Protein AF-A0A8T6M1Y2-F1 (afdb_monomer_lite)

Foldseek 3Di:
DDWAEEEAEAAQDEQQRVCCLVVVQVVCVVVVHNYAREHHYHHDPNNVVVCVVVVPDHDYADPVNVVRTPYYDYPPDPDCPRPDD

Structure (mmCIF, N/CA/C/O backbone):
data_AF-A0A8T6M1Y2-F1
#
_entry.id   AF-A0A8T6M1Y2-F1
#
loop_
_atom_site.group_PDB
_atom_site.id
_atom_site.type_symbol
_atom_site.label_atom_id
_atom_site.label_alt_id
_atom_site.label_comp_id
_atom_site.label_asym_id
_atom_site.label_entity_id
_atom_site.label_seq_id
_atom_site.pdbx_PDB_ins_code
_atom_site.Cartn_x
_atom_site.Cartn_y
_atom_site.Cartn_z
_atom_site.occupancy
_atom_site.B_iso_or_equiv
_atom_site.auth_seq_id
_atom_site.auth_comp_id
_atom_site.auth_asym_id
_atom_site.auth_atom_id
_atom_site.pdbx_PDB_model_num
ATOM 1 N N . MET A 1 1 ? -16.358 -6.065 8.037 1.00 61.25 1 MET A N 1
ATOM 2 C CA . MET A 1 1 ? -14.909 -6.311 7.994 1.00 61.25 1 MET A CA 1
ATOM 3 C C . MET A 1 1 ? -14.495 -6.715 9.396 1.00 61.25 1 MET A C 1
ATOM 5 O O . MET A 1 1 ? -14.788 -5.972 10.331 1.00 61.25 1 MET A O 1
ATOM 9 N N . LYS A 1 2 ? -13.989 -7.933 9.574 1.00 70.44 2 LYS A N 1
ATOM 10 C CA . LYS A 1 2 ? -13.549 -8.460 10.875 1.00 70.44 2 LYS A CA 1
ATOM 11 C C . LYS A 1 2 ? -12.211 -9.148 10.641 1.00 70.44 2 LYS A C 1
ATOM 13 O O . LYS A 1 2 ? -12.190 -10.175 9.982 1.00 70.44 2 LYS A O 1
ATOM 18 N N . GLY A 1 3 ? -11.144 -8.597 11.207 1.00 87.19 3 GLY A N 1
ATOM 19 C CA . GLY A 1 3 ? -9.784 -9.080 10.980 1.00 87.19 3 GLY A CA 1
ATOM 20 C C . GLY A 1 3 ? -8.868 -7.965 10.493 1.00 87.19 3 GLY A C 1
ATOM 21 O O . GLY A 1 3 ? -9.310 -6.828 10.306 1.00 87.19 3 GLY A O 1
ATOM 22 N N . LYS A 1 4 ? -7.592 -8.294 10.319 1.00 94.38 4 LYS A N 1
ATOM 23 C CA . LYS A 1 4 ? -6.561 -7.366 9.864 1.00 94.38 4 LYS A CA 1
ATOM 24 C C . LYS A 1 4 ? -6.642 -7.223 8.347 1.00 94.38 4 LYS A C 1
ATOM 26 O O . LYS A 1 4 ? -6.576 -8.218 7.626 1.00 94.38 4 LYS A O 1
ATOM 31 N N . ILE A 1 5 ? -6.755 -5.994 7.856 1.00 95.31 5 ILE A N 1
ATOM 32 C CA . ILE A 1 5 ? -7.036 -5.704 6.444 1.00 95.31 5 ILE A CA 1
ATOM 33 C C . ILE A 1 5 ? -5.823 -5.068 5.782 1.00 95.31 5 ILE A C 1
ATOM 35 O O . ILE A 1 5 ? -5.243 -4.124 6.320 1.00 95.31 5 ILE A O 1
ATOM 39 N N . LEU A 1 6 ? -5.467 -5.541 4.593 1.00 94.44 6 LEU A N 1
ATOM 40 C CA . LEU A 1 6 ? -4.467 -4.897 3.750 1.00 94.44 6 LEU A CA 1
ATOM 41 C C . LEU A 1 6 ? -5.152 -4.012 2.707 1.00 94.44 6 LEU A C 1
ATOM 43 O O . LEU A 1 6 ? -5.930 -4.498 1.889 1.00 94.44 6 LEU A O 1
ATOM 47 N N . VAL A 1 7 ? -4.826 -2.723 2.693 1.00 95.25 7 VAL A N 1
ATOM 48 C CA . VAL A 1 7 ? -5.213 -1.804 1.615 1.00 95.25 7 VAL A CA 1
ATOM 49 C C . VAL A 1 7 ? -4.054 -1.722 0.631 1.00 95.25 7 VAL A C 1
ATOM 51 O O . VAL A 1 7 ? -2.954 -1.307 0.998 1.00 95.25 7 VAL A O 1
ATOM 54 N N . THR A 1 8 ? -4.272 -2.144 -0.611 1.00 94.25 8 THR A N 1
ATOM 55 C CA . THR A 1 8 ? -3.220 -2.229 -1.631 1.00 94.25 8 THR A CA 1
ATOM 56 C C . THR A 1 8 ? -3.760 -1.941 -3.036 1.00 94.25 8 THR A C 1
ATOM 58 O O . THR A 1 8 ? -4.952 -1.717 -3.225 1.00 94.25 8 THR A O 1
ATOM 61 N N . ALA A 1 9 ? -2.875 -1.923 -4.027 1.00 94.00 9 ALA A N 1
ATOM 62 C CA . ALA A 1 9 ? -3.188 -1.750 -5.443 1.00 94.00 9 ALA A CA 1
ATOM 63 C C . ALA A 1 9 ? -2.296 -2.681 -6.278 1.00 94.00 9 ALA A C 1
ATOM 65 O O . ALA A 1 9 ? -1.500 -3.446 -5.727 1.00 94.00 9 ALA A O 1
ATOM 66 N N . GLN A 1 10 ? -2.394 -2.622 -7.608 1.00 91.56 10 GLN A N 1
ATOM 67 C CA . GLN A 1 10 ? -1.483 -3.394 -8.459 1.00 91.56 10 GLN A CA 1
ATOM 68 C C . GLN A 1 10 ? -0.012 -2.992 -8.229 1.00 91.56 10 GLN A C 1
ATOM 70 O O . GLN A 1 10 ? 0.263 -1.837 -7.877 1.00 91.56 10 GLN A O 1
ATOM 75 N N . PRO A 1 11 ? 0.944 -3.918 -8.453 1.00 91.69 11 PRO A N 1
ATOM 76 C CA . PRO A 1 11 ? 2.358 -3.654 -8.228 1.00 91.69 11 PRO A CA 1
ATOM 77 C C . PRO A 1 11 ? 2.895 -2.466 -9.019 1.00 91.69 11 PRO A C 1
ATOM 79 O O . PRO A 1 11 ? 2.438 -2.173 -10.123 1.00 91.69 11 PRO A O 1
ATOM 82 N N . ASN A 1 12 ? 3.961 -1.881 -8.482 1.00 92.50 12 ASN A N 1
ATOM 83 C CA . ASN A 1 12 ? 4.651 -0.718 -9.032 1.00 92.50 12 ASN A CA 1
ATOM 84 C C . ASN A 1 12 ? 3.708 0.490 -9.192 1.00 92.50 12 ASN A C 1
ATOM 86 O O . ASN A 1 12 ? 3.364 0.868 -10.311 1.00 92.50 12 ASN A O 1
ATOM 90 N N . PRO A 1 13 ? 3.216 1.049 -8.073 1.00 94.56 13 PRO A N 1
ATOM 91 C CA . PRO A 1 13 ? 2.169 2.056 -8.120 1.00 94.56 13 PRO A CA 1
ATOM 92 C C . PRO A 1 13 ? 2.674 3.427 -8.592 1.00 94.56 13 PRO A C 1
ATOM 94 O O . PRO A 1 13 ? 3.793 3.847 -8.273 1.00 94.56 13 PRO A O 1
ATOM 97 N N . ASP A 1 14 ? 1.794 4.124 -9.308 1.00 96.69 14 ASP A N 1
ATOM 98 C CA . ASP A 1 14 ? 1.864 5.554 -9.610 1.00 96.69 14 ASP A CA 1
ATOM 99 C C . ASP A 1 14 ? 1.379 6.404 -8.420 1.00 96.69 14 ASP A C 1
ATOM 101 O O . ASP A 1 14 ? 1.162 5.893 -7.314 1.00 96.69 14 ASP A O 1
ATOM 105 N N . ILE A 1 15 ? 1.261 7.721 -8.614 1.00 96.50 15 ILE A N 1
ATOM 106 C CA . ILE A 1 15 ? 0.836 8.622 -7.536 1.00 96.50 15 ILE A CA 1
ATOM 107 C C . ILE A 1 15 ? -0.585 8.344 -7.042 1.00 96.50 15 ILE A C 1
ATOM 109 O O . ILE A 1 15 ? -0.805 8.420 -5.833 1.00 96.50 15 ILE A O 1
ATOM 113 N N . ASP A 1 16 ? -1.523 7.998 -7.927 1.00 96.75 16 ASP A N 1
ATOM 114 C CA . ASP A 1 16 ? -2.923 7.810 -7.537 1.00 96.75 16 ASP A CA 1
ATOM 115 C C . ASP A 1 16 ? -3.067 6.572 -6.652 1.00 96.75 16 ASP A C 1
ATOM 117 O O . ASP A 1 16 ? -3.574 6.643 -5.531 1.00 96.75 16 ASP A O 1
ATOM 121 N N . ARG A 1 17 ? -2.451 5.457 -7.057 1.00 95.94 17 ARG A N 1
ATOM 122 C CA . ARG A 1 17 ? -2.399 4.240 -6.238 1.00 95.94 17 ARG A CA 1
ATOM 123 C C . ARG A 1 17 ? -1.776 4.479 -4.874 1.00 95.94 17 ARG A C 1
ATOM 125 O O . ARG A 1 17 ? -2.332 4.042 -3.869 1.00 95.94 17 ARG A O 1
ATOM 132 N N . VAL A 1 18 ? -0.630 5.160 -4.809 1.00 96.56 18 VAL A N 1
ATOM 133 C CA . VAL A 1 18 ? 0.026 5.463 -3.525 1.00 96.56 18 VAL A CA 1
ATOM 134 C C . VAL A 1 18 ? -0.875 6.329 -2.645 1.00 96.56 18 VAL A C 1
ATOM 136 O O . VAL A 1 18 ? -1.050 6.019 -1.463 1.00 96.56 18 VAL A O 1
ATOM 139 N N . ALA A 1 19 ? -1.470 7.381 -3.208 1.00 96.38 19 ALA A N 1
ATOM 140 C CA . ALA A 1 19 ? -2.352 8.284 -2.481 1.00 96.38 19 ALA A CA 1
ATOM 141 C C . ALA A 1 19 ? -3.603 7.561 -1.965 1.00 96.38 19 ALA A C 1
ATOM 143 O O . ALA A 1 19 ? -3.947 7.705 -0.791 1.00 96.38 19 ALA A O 1
ATOM 144 N N . CYS A 1 20 ? -4.245 6.732 -2.792 1.00 97.44 20 CYS A N 1
ATOM 145 C CA . CYS A 1 20 ? -5.399 5.937 -2.391 1.00 97.44 20 CYS A CA 1
ATOM 146 C C . CYS A 1 20 ? -5.054 4.901 -1.317 1.00 97.44 20 CYS A C 1
ATOM 148 O O . CYS A 1 20 ? -5.817 4.758 -0.362 1.00 97.44 20 CYS A O 1
ATOM 150 N N . ILE A 1 21 ? -3.916 4.203 -1.428 1.00 96.56 21 ILE A N 1
ATOM 151 C CA . ILE A 1 21 ? -3.473 3.222 -0.422 1.00 96.56 21 ILE A CA 1
ATOM 152 C C . ILE A 1 21 ? -3.352 3.900 0.945 1.00 96.56 21 ILE A C 1
ATOM 154 O O . ILE A 1 21 ? -3.926 3.430 1.929 1.00 96.56 21 ILE A O 1
ATOM 158 N N . ILE A 1 22 ? -2.634 5.024 1.002 1.00 96.06 22 ILE A N 1
ATOM 159 C CA . ILE A 1 22 ? -2.386 5.751 2.250 1.00 96.06 22 ILE A CA 1
ATOM 160 C C . ILE A 1 22 ? -3.689 6.365 2.7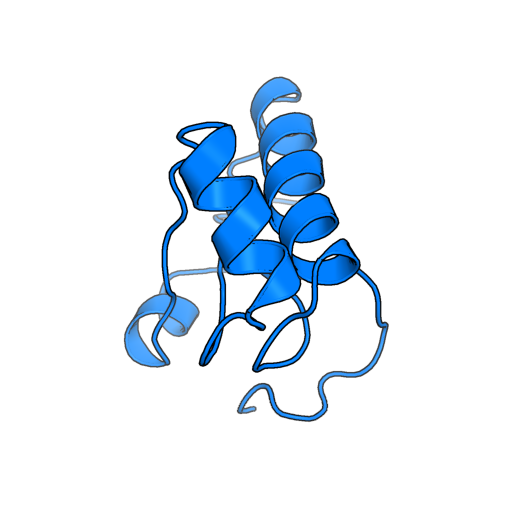66 1.00 96.06 22 ILE A C 1
ATOM 162 O O . ILE A 1 22 ? -4.117 6.046 3.874 1.00 96.06 22 ILE A O 1
ATOM 166 N N . GLY A 1 23 ? -4.364 7.174 1.949 1.00 96.25 23 GLY A N 1
ATOM 167 C CA . GLY A 1 23 ? -5.549 7.921 2.361 1.00 96.25 23 GLY A CA 1
ATOM 168 C C . GLY A 1 23 ? -6.718 7.028 2.771 1.00 96.25 23 GLY A C 1
ATOM 169 O O . GLY A 1 23 ? -7.385 7.309 3.768 1.00 96.25 23 GLY A O 1
ATOM 170 N N . TYR A 1 24 ? -6.957 5.924 2.056 1.00 97.56 24 TYR A N 1
ATOM 171 C CA . TYR A 1 24 ? -8.054 5.024 2.403 1.00 97.56 24 TYR A CA 1
ATOM 172 C C . TYR A 1 24 ? -7.740 4.189 3.647 1.00 97.56 24 TYR A C 1
ATOM 174 O O . TYR A 1 24 ? -8.611 4.027 4.500 1.00 97.56 24 TYR A O 1
ATOM 182 N N . SER A 1 25 ? -6.492 3.732 3.813 1.00 96.50 25 SER A N 1
ATOM 183 C CA . SER A 1 25 ? -6.085 3.060 5.053 1.00 96.50 25 SER A CA 1
ATOM 184 C C . SER A 1 25 ? -6.231 3.974 6.275 1.00 96.50 25 SER A C 1
ATOM 186 O O . SER A 1 25 ? -6.807 3.558 7.278 1.00 96.50 25 SER A O 1
ATOM 188 N N . GLU A 1 26 ? -5.820 5.243 6.176 1.00 96.38 26 GLU A N 1
ATOM 189 C CA . GLU A 1 26 ? -5.955 6.221 7.258 1.00 96.38 26 GLU A CA 1
ATOM 190 C C . GLU A 1 26 ? -7.428 6.518 7.581 1.00 96.38 26 GLU A C 1
ATOM 192 O O . GLU A 1 26 ? -7.806 6.598 8.753 1.00 96.38 26 GLU A O 1
ATOM 197 N N . LEU A 1 27 ? -8.284 6.645 6.561 1.00 97.94 27 LEU A N 1
ATOM 198 C CA . LEU A 1 27 ? -9.725 6.825 6.752 1.00 97.94 27 LEU A CA 1
ATOM 199 C C . LEU A 1 27 ? -10.334 5.660 7.544 1.00 97.94 27 LEU A C 1
ATOM 201 O O . LEU A 1 27 ? -11.066 5.892 8.506 1.00 97.94 27 LEU A O 1
ATOM 205 N N . LEU A 1 28 ? -10.023 4.421 7.160 1.00 97.19 28 LEU A N 1
ATOM 206 C CA . LEU A 1 28 ? -10.536 3.221 7.824 1.00 97.19 28 LEU A CA 1
ATOM 207 C C . LEU A 1 28 ? -10.019 3.106 9.264 1.00 97.19 28 LEU A C 1
ATOM 209 O O . LEU A 1 28 ? -10.802 2.841 10.178 1.00 97.19 28 LEU A O 1
ATOM 213 N N . GLN A 1 29 ? -8.737 3.397 9.498 1.00 96.44 29 GLN A N 1
ATOM 214 C CA . GLN A 1 29 ? -8.167 3.448 10.848 1.00 96.44 29 GLN A CA 1
ATOM 215 C C . GLN A 1 29 ? -8.895 4.468 11.733 1.00 96.44 29 GLN A C 1
ATOM 217 O O . GLN A 1 29 ? -9.254 4.157 12.869 1.00 96.44 29 GLN A O 1
ATOM 222 N N . LYS A 1 30 ? -9.204 5.662 11.207 1.00 97.56 30 LYS A N 1
ATOM 223 C CA . LYS A 1 30 ? -9.989 6.690 11.921 1.00 97.56 30 LYS A CA 1
ATOM 224 C C . LYS A 1 30 ? -11.428 6.259 12.221 1.00 97.56 30 LYS A C 1
ATOM 226 O O . LYS A 1 30 ? -12.050 6.821 13.118 1.00 97.56 30 LYS A O 1
ATOM 231 N N . GLN A 1 31 ? -11.950 5.264 11.508 1.00 97.44 31 GLN A N 1
ATOM 232 C CA . GLN A 1 31 ? -13.256 4.646 11.757 1.00 97.44 31 GLN A CA 1
ATOM 233 C C . GLN A 1 31 ? -13.180 3.434 12.704 1.00 97.44 31 GLN A C 1
ATOM 235 O O . GLN A 1 31 ? -14.199 2.792 12.956 1.00 97.44 31 GLN A O 1
ATOM 240 N N . GLY A 1 32 ? -11.999 3.121 13.249 1.00 96.81 32 GLY A N 1
ATOM 241 C CA . GLY A 1 32 ? -11.790 1.991 14.158 1.00 96.81 32 GLY A CA 1
ATOM 242 C C . GLY A 1 32 ? -11.624 0.641 13.456 1.00 96.81 32 GLY A C 1
ATOM 243 O O . GLY A 1 32 ? -11.807 -0.397 14.089 1.00 96.81 32 GLY A O 1
ATOM 244 N N . ILE A 1 33 ? -11.304 0.637 12.160 1.00 97.06 33 ILE A N 1
ATOM 245 C CA . ILE A 1 33 ? -11.062 -0.575 11.369 1.00 97.06 33 ILE A CA 1
ATOM 246 C C . ILE A 1 33 ? -9.551 -0.845 11.319 1.00 97.06 33 ILE A C 1
ATOM 248 O O . ILE A 1 33 ? -8.768 0.060 11.036 1.00 97.06 33 ILE A O 1
ATOM 252 N N . ASP A 1 34 ? -9.138 -2.093 11.562 1.00 96.06 34 ASP A N 1
ATOM 253 C CA . ASP A 1 34 ? -7.728 -2.521 11.558 1.00 96.06 34 ASP A CA 1
ATOM 254 C C . ASP A 1 34 ? -7.178 -2.679 10.126 1.00 96.06 34 ASP A C 1
ATOM 256 O O . ASP A 1 34 ? -6.933 -3.782 9.637 1.00 96.06 34 ASP A O 1
ATOM 260 N N . ALA A 1 35 ? -7.049 -1.556 9.417 1.00 96.00 35 ALA A N 1
ATOM 261 C CA . ALA A 1 35 ? -6.594 -1.487 8.031 1.00 96.00 35 ALA A CA 1
ATOM 262 C C . ALA A 1 35 ? -5.158 -0.964 7.938 1.00 96.00 35 ALA A C 1
ATOM 264 O O . ALA A 1 35 ? -4.824 0.046 8.549 1.00 96.00 35 ALA A O 1
ATOM 265 N N . HIS A 1 36 ? -4.309 -1.604 7.135 1.00 94.56 36 HIS A N 1
ATOM 266 C CA . HIS A 1 36 ? -2.895 -1.249 6.980 1.00 94.56 36 HIS A CA 1
ATOM 267 C C . HIS A 1 36 ? -2.570 -0.969 5.510 1.00 94.56 36 HIS A C 1
ATOM 269 O O . HIS A 1 36 ? -2.971 -1.757 4.649 1.00 94.56 36 HIS A O 1
ATOM 275 N N . PRO A 1 37 ? -1.837 0.111 5.193 1.00 95.19 37 PRO A N 1
ATOM 276 C CA . PRO A 1 37 ? -1.391 0.374 3.832 1.00 95.19 37 PRO A CA 1
ATOM 277 C C . PRO A 1 37 ? -0.302 -0.617 3.415 1.00 95.19 37 PRO A C 1
ATOM 279 O O . PRO A 1 37 ?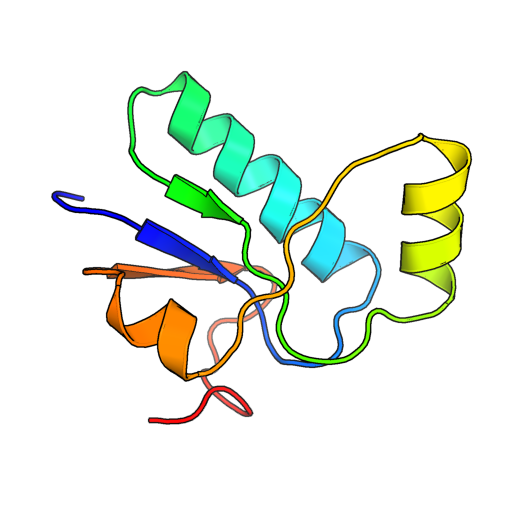 0.619 -0.905 4.184 1.00 95.19 37 PRO A O 1
ATOM 282 N N . GLY A 1 38 ? -0.363 -1.088 2.171 1.00 93.88 38 GLY A N 1
ATOM 283 C CA . GLY A 1 38 ? 0.642 -1.980 1.616 1.00 93.88 38 GLY A CA 1
ATOM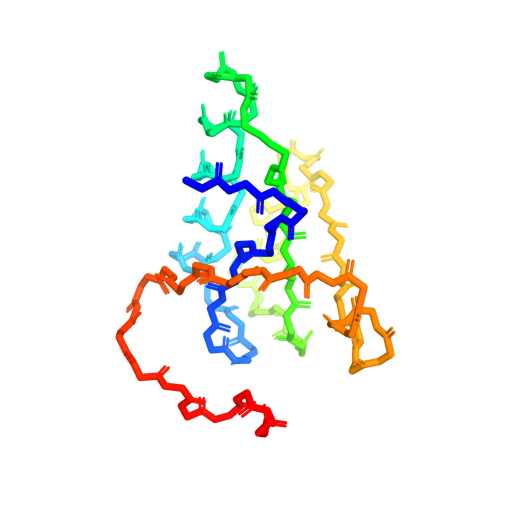 284 C C . GLY A 1 38 ? 1.011 -1.677 0.181 1.00 93.88 38 GLY A C 1
ATOM 285 O O . GLY A 1 38 ? 0.190 -1.812 -0.723 1.00 93.88 38 GLY A O 1
ATOM 286 N N . ILE A 1 39 ? 2.278 -1.333 -0.034 1.00 93.56 39 ILE A N 1
ATOM 287 C CA . ILE A 1 39 ? 2.827 -1.094 -1.368 1.00 93.56 39 ILE A CA 1
ATOM 288 C C . ILE A 1 39 ? 3.583 -2.330 -1.852 1.00 93.56 39 ILE A C 1
ATOM 290 O O . ILE A 1 39 ? 4.525 -2.784 -1.198 1.00 93.56 39 ILE A O 1
ATOM 294 N N . VAL A 1 40 ? 3.200 -2.830 -3.027 1.00 91.06 40 VAL A N 1
ATOM 295 C CA . VAL A 1 40 ? 3.855 -3.956 -3.703 1.00 91.06 40 VAL A CA 1
ATOM 296 C C . VAL A 1 40 ? 4.745 -3.433 -4.834 1.00 91.06 40 VAL A C 1
ATOM 298 O O . VAL A 1 40 ? 4.317 -2.637 -5.669 1.00 91.06 40 VAL A O 1
ATOM 301 N N . GLY A 1 41 ? 5.996 -3.891 -4.881 1.00 90.12 41 GLY A N 1
ATOM 302 C CA . GLY A 1 41 ? 6.956 -3.510 -5.923 1.00 90.12 41 GLY A CA 1
ATOM 303 C C . GLY A 1 41 ? 7.620 -2.141 -5.714 1.00 90.12 41 GLY A C 1
ATOM 304 O O . GLY A 1 41 ? 7.847 -1.690 -4.586 1.00 90.12 41 GLY A O 1
ATOM 305 N N . ASN A 1 42 ? 8.003 -1.507 -6.823 1.00 93.69 42 ASN A N 1
ATOM 306 C CA . ASN A 1 42 ? 8.729 -0.239 -6.851 1.00 93.69 42 ASN A CA 1
ATOM 307 C C . ASN A 1 42 ? 7.799 0.927 -7.179 1.00 93.69 42 ASN A C 1
ATOM 309 O O . ASN A 1 42 ? 7.166 0.950 -8.226 1.00 93.69 42 ASN A O 1
ATOM 313 N N . ILE A 1 43 ? 7.769 1.923 -6.302 1.00 95.06 43 ILE A N 1
ATOM 314 C CA . ILE A 1 43 ? 6.982 3.140 -6.495 1.00 95.06 43 ILE A CA 1
ATOM 315 C C . ILE A 1 43 ? 7.543 3.938 -7.680 1.00 95.06 43 ILE A C 1
ATOM 317 O O . ILE A 1 43 ? 8.762 4.076 -7.819 1.00 95.06 43 ILE A O 1
ATOM 321 N N . HIS A 1 44 ? 6.665 4.480 -8.523 1.00 96.94 44 HIS A N 1
ATOM 322 C CA . HIS A 1 44 ? 7.064 5.366 -9.613 1.00 96.94 44 HIS A CA 1
ATOM 323 C C . HIS A 1 44 ? 7.735 6.651 -9.100 1.00 96.94 44 HIS A C 1
ATOM 325 O O . HIS A 1 44 ? 7.445 7.149 -8.011 1.00 96.94 44 HIS A O 1
ATOM 331 N N . ARG A 1 45 ? 8.620 7.241 -9.916 1.00 97.12 45 ARG A N 1
ATOM 332 C CA . ARG A 1 45 ? 9.406 8.432 -9.539 1.00 97.12 45 ARG A CA 1
ATOM 333 C C . ARG A 1 45 ? 8.542 9.621 -9.109 1.00 97.12 45 ARG A C 1
ATOM 335 O O . ARG A 1 45 ? 8.933 10.340 -8.197 1.00 97.12 45 ARG A O 1
ATOM 342 N N . GLU A 1 46 ? 7.396 9.831 -9.755 1.00 96.94 46 GLU A N 1
ATOM 343 C CA . GLU A 1 46 ? 6.466 10.912 -9.396 1.00 96.94 46 GLU A CA 1
ATOM 344 C C . GLU A 1 46 ? 5.939 10.769 -7.965 1.00 96.94 46 GLU A C 1
ATOM 346 O O . GLU A 1 46 ? 5.916 11.736 -7.210 1.00 96.94 46 GLU A O 1
ATOM 351 N N . ALA A 1 47 ? 5.599 9.546 -7.561 1.00 96.69 47 ALA A N 1
ATOM 352 C CA . ALA A 1 47 ? 5.063 9.264 -6.248 1.00 96.69 47 ALA A CA 1
ATOM 353 C C . ALA A 1 47 ? 6.162 9.339 -5.187 1.00 96.69 47 ALA A C 1
ATOM 355 O O . ALA A 1 47 ? 5.947 9.944 -4.140 1.00 96.69 47 ALA A O 1
ATOM 356 N N . LEU A 1 48 ? 7.366 8.834 -5.483 1.00 95.81 48 LEU A N 1
ATOM 357 C CA . LEU A 1 48 ? 8.538 9.014 -4.617 1.00 95.81 48 LEU A CA 1
ATOM 358 C C . LEU A 1 48 ? 8.839 10.494 -4.363 1.00 95.81 48 LEU A C 1
ATOM 360 O O . LEU A 1 48 ? 9.010 10.881 -3.212 1.00 95.81 48 LEU A O 1
ATOM 364 N N . PHE A 1 49 ? 8.829 11.326 -5.409 1.00 96.75 49 PHE A N 1
ATOM 365 C CA . PHE A 1 49 ? 9.068 12.763 -5.276 1.00 96.75 49 PHE A CA 1
ATOM 366 C C . PHE A 1 49 ? 8.073 13.419 -4.311 1.00 96.75 49 PHE A C 1
ATOM 368 O O . PHE A 1 49 ? 8.464 14.233 -3.479 1.00 96.75 49 PHE A O 1
ATOM 375 N N . ILE A 1 50 ? 6.790 13.063 -4.381 1.00 95.94 50 ILE A N 1
ATOM 376 C CA . ILE A 1 50 ? 5.779 13.580 -3.451 1.00 95.94 50 ILE A CA 1
ATOM 377 C C . ILE A 1 50 ? 6.014 13.043 -2.033 1.00 95.94 50 ILE A C 1
ATOM 379 O O . ILE A 1 50 ? 6.075 13.830 -1.092 1.00 95.94 50 ILE A O 1
ATOM 383 N N . LEU A 1 51 ? 6.204 11.733 -1.863 1.00 94.69 51 LEU A N 1
ATOM 384 C CA . LEU A 1 51 ? 6.440 11.127 -0.546 1.00 94.69 51 LEU A CA 1
ATOM 385 C C . LEU A 1 51 ? 7.643 11.758 0.172 1.00 94.69 51 LEU A C 1
ATOM 387 O O . LEU A 1 51 ? 7.551 12.062 1.360 1.00 94.69 51 LEU A O 1
ATOM 391 N N . GLU A 1 52 ? 8.736 12.008 -0.551 1.00 95.50 52 GLU A N 1
ATOM 392 C CA . GLU A 1 52 ? 9.942 12.659 -0.030 1.00 95.50 52 GLU A CA 1
ATOM 393 C C . GLU A 1 52 ? 9.692 14.129 0.331 1.00 95.50 52 GLU A C 1
ATOM 395 O O . GLU A 1 52 ? 10.018 14.551 1.439 1.00 95.50 52 GLU A O 1
ATOM 400 N N . ASN A 1 53 ? 9.059 14.908 -0.554 1.00 96.69 53 ASN A N 1
ATOM 401 C CA . ASN A 1 53 ? 8.789 16.328 -0.292 1.00 96.69 53 ASN A CA 1
ATOM 402 C C . ASN A 1 53 ? 7.851 16.554 0.898 1.00 96.69 53 ASN A C 1
ATOM 404 O O . ASN A 1 53 ? 7.986 17.548 1.611 1.00 96.69 53 ASN A O 1
ATOM 408 N N . PHE A 1 54 ? 6.903 15.643 1.113 1.00 95.06 54 PHE A N 1
ATOM 409 C CA . PHE A 1 54 ? 5.938 15.729 2.206 1.00 95.06 54 PHE A CA 1
ATOM 410 C C . PHE A 1 54 ? 6.327 14.885 3.431 1.00 95.06 54 PHE A C 1
ATOM 412 O O . PHE A 1 54 ? 5.575 14.864 4.403 1.00 95.06 54 PHE A O 1
ATOM 419 N N . ASN A 1 55 ? 7.494 14.224 3.421 1.00 94.25 55 ASN A N 1
ATOM 420 C CA . ASN A 1 55 ? 7.961 13.315 4.478 1.00 94.25 55 ASN A CA 1
ATOM 421 C C . ASN A 1 55 ? 6.904 12.275 4.896 1.00 94.25 55 ASN A C 1
ATOM 423 O O . ASN A 1 55 ? 6.706 11.994 6.082 1.00 94.25 55 ASN A O 1
ATOM 427 N N . VAL A 1 56 ? 6.198 11.713 3.916 1.00 92.44 56 VAL A N 1
ATOM 428 C CA . VAL A 1 56 ? 5.156 10.714 4.152 1.00 92.44 56 VAL A CA 1
ATOM 429 C C . VAL A 1 56 ? 5.797 9.335 4.244 1.00 92.44 56 VAL A C 1
ATOM 431 O O . VAL A 1 56 ? 6.370 8.822 3.281 1.00 92.44 56 VAL A O 1
ATOM 434 N N . ASN A 1 57 ? 5.672 8.713 5.414 1.00 87.50 57 ASN A N 1
ATOM 435 C CA . ASN A 1 57 ? 6.137 7.349 5.628 1.00 87.50 57 ASN A CA 1
ATOM 436 C C . ASN A 1 57 ? 5.196 6.343 4.962 1.00 87.50 57 ASN A C 1
ATOM 438 O O . ASN A 1 57 ? 3.975 6.477 5.019 1.00 87.50 57 ASN A O 1
ATOM 442 N N . TYR A 1 58 ? 5.770 5.291 4.387 1.00 86.06 58 TYR A N 1
ATOM 443 C CA . TYR A 1 58 ? 5.024 4.186 3.799 1.00 86.06 58 TYR A CA 1
ATOM 444 C C . TYR A 1 58 ? 5.685 2.852 4.141 1.00 86.06 58 TYR A C 1
ATOM 446 O O . TYR A 1 58 ? 6.865 2.788 4.486 1.00 86.06 58 TYR A O 1
ATOM 454 N N . SER A 1 59 ? 4.918 1.768 4.036 1.00 83.31 59 SER A N 1
ATOM 455 C CA . SER A 1 59 ? 5.413 0.407 4.238 1.00 83.31 59 SER A CA 1
ATOM 456 C C . SER A 1 59 ? 5.336 -0.388 2.941 1.00 83.31 59 SER A C 1
ATOM 458 O O . SER A 1 59 ? 4.286 -0.476 2.301 1.00 83.31 59 SER A O 1
ATOM 460 N N . LYS A 1 60 ? 6.470 -0.978 2.550 1.00 86.69 60 LYS A N 1
ATOM 461 C CA . LYS A 1 60 ? 6.491 -2.000 1.503 1.00 86.69 60 LYS A CA 1
ATOM 462 C C . LYS A 1 60 ? 5.997 -3.316 2.081 1.00 86.69 60 LYS A C 1
ATOM 464 O O . LYS A 1 60 ? 6.334 -3.672 3.209 1.00 86.69 60 LYS A O 1
ATOM 469 N N . VAL A 1 61 ? 5.238 -4.047 1.283 1.00 86.00 61 VAL A N 1
ATOM 470 C CA . VAL A 1 61 ? 4.698 -5.350 1.651 1.00 86.00 61 VAL A CA 1
ATOM 471 C C . VAL A 1 61 ? 5.337 -6.395 0.749 1.00 86.00 61 VAL A C 1
ATOM 473 O O . VAL A 1 61 ? 5.418 -6.234 -0.467 1.00 86.00 61 VAL A O 1
ATOM 476 N N . SER A 1 62 ? 5.851 -7.450 1.377 1.00 79.50 62 SER A N 1
ATOM 477 C CA . SER A 1 62 ? 6.364 -8.639 0.693 1.00 79.50 62 SER A CA 1
ATOM 478 C C . SER A 1 6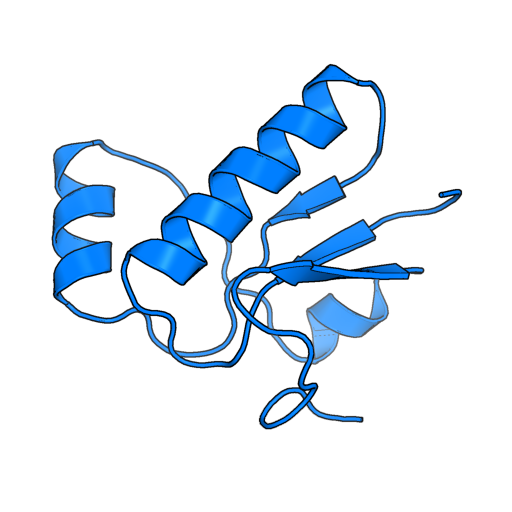2 ? 5.306 -9.741 0.693 1.00 79.50 62 SER A C 1
ATOM 480 O O . SER A 1 62 ? 4.385 -9.694 1.505 1.00 79.50 62 SER A O 1
ATOM 482 N N . GLU A 1 63 ? 5.463 -10.778 -0.129 1.00 69.62 63 GLU A N 1
ATOM 483 C CA . GLU A 1 63 ? 4.545 -11.933 -0.129 1.00 69.62 63 GLU A CA 1
ATOM 484 C C . GLU A 1 63 ? 4.383 -12.566 1.265 1.00 69.62 63 GLU A C 1
ATOM 486 O O . GLU A 1 63 ? 3.278 -12.897 1.680 1.00 69.62 63 GLU A O 1
ATOM 491 N N . LYS A 1 64 ? 5.462 -12.630 2.058 1.00 67.81 64 LYS A N 1
ATOM 492 C CA . LYS A 1 64 ? 5.414 -13.113 3.452 1.00 67.81 64 LYS A CA 1
ATOM 493 C C . LYS A 1 64 ? 4.600 -12.217 4.387 1.00 67.81 64 LYS A C 1
ATOM 495 O O . LYS A 1 64 ? 4.190 -12.660 5.451 1.00 67.81 64 LYS A O 1
ATOM 500 N N . SER A 1 65 ? 4.437 -10.947 4.036 1.00 74.75 65 SER A N 1
ATOM 501 C CA . SER A 1 65 ? 3.671 -9.975 4.814 1.00 74.75 65 SER A CA 1
ATOM 502 C C . SER A 1 65 ? 2.183 -10.024 4.459 1.00 74.75 65 SER A C 1
ATOM 504 O O . SER A 1 65 ? 1.361 -9.734 5.321 1.00 74.75 65 SER A O 1
ATOM 506 N N . ILE A 1 66 ? 1.841 -10.422 3.226 1.00 77.38 66 ILE A N 1
ATOM 507 C CA . ILE A 1 66 ? 0.460 -10.574 2.738 1.00 77.38 66 ILE A CA 1
ATOM 508 C C . ILE A 1 66 ? -0.283 -11.664 3.522 1.00 77.38 66 ILE A C 1
ATOM 510 O O . ILE A 1 66 ? -1.431 -11.458 3.896 1.00 77.38 66 ILE A O 1
ATOM 514 N N . SER A 1 67 ? 0.375 -12.778 3.859 1.00 80.50 67 SER A N 1
ATOM 515 C CA . SER A 1 67 ? -0.246 -13.885 4.608 1.00 80.50 67 SER A CA 1
ATOM 516 C C . SER A 1 67 ? -0.669 -13.540 6.043 1.00 80.50 67 SER A C 1
ATOM 518 O O . SER A 1 67 ? -1.348 -14.336 6.684 1.00 80.50 67 SER A O 1
ATOM 520 N N . GLY A 1 68 ? -0.270 -12.375 6.563 1.00 84.19 68 GLY A N 1
ATOM 521 C CA . GLY A 1 68 ? -0.667 -11.886 7.884 1.00 84.19 68 GLY A CA 1
ATOM 522 C C . GLY A 1 68 ? -1.981 -11.099 7.904 1.00 84.19 68 GLY A C 1
ATOM 523 O O . GLY A 1 68 ? -2.275 -10.486 8.930 1.00 84.19 68 GLY A O 1
ATOM 524 N N . PHE A 1 69 ? -2.714 -11.055 6.791 1.00 90.94 69 PHE A N 1
ATOM 525 C CA . PHE A 1 69 ? -3.965 -10.317 6.635 1.00 90.94 69 PHE A CA 1
ATOM 526 C C . PHE A 1 69 ? -5.126 -11.262 6.316 1.00 90.94 69 PHE A C 1
ATOM 528 O O . PHE A 1 69 ? -4.968 -12.213 5.553 1.00 90.94 69 PHE A O 1
ATOM 535 N N . ASP A 1 70 ? -6.290 -10.973 6.893 1.00 92.06 70 ASP A N 1
ATOM 536 C CA . ASP A 1 70 ? -7.517 -11.758 6.720 1.00 92.06 70 ASP A CA 1
ATOM 537 C C . ASP A 1 70 ? -8.298 -11.319 5.471 1.00 92.06 70 AS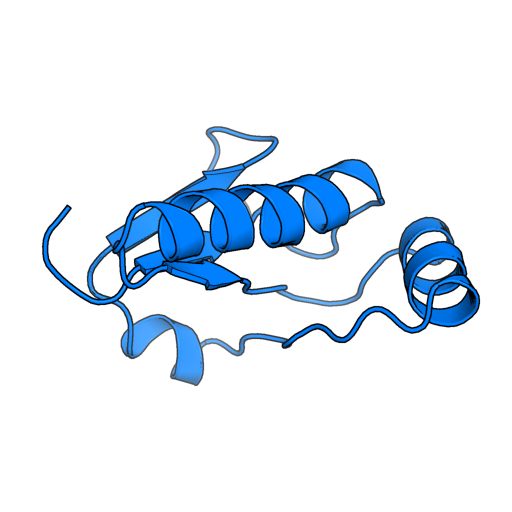P A C 1
ATOM 539 O O . ASP A 1 70 ? -8.955 -12.124 4.811 1.00 92.06 70 ASP A O 1
ATOM 543 N N . GLU A 1 71 ? -8.234 -10.024 5.148 1.00 92.06 71 GLU A N 1
ATOM 544 C CA . GLU A 1 71 ? -8.974 -9.396 4.053 1.00 92.06 71 GLU A CA 1
ATOM 545 C C . GLU A 1 71 ? -8.076 -8.416 3.273 1.00 92.06 71 GLU A C 1
ATOM 547 O O . GLU A 1 71 ? -7.120 -7.846 3.807 1.00 92.06 71 GLU A O 1
ATOM 552 N N . PHE A 1 72 ? -8.430 -8.168 2.008 1.00 90.94 72 PHE A N 1
ATOM 553 C CA . PHE A 1 72 ? -7.744 -7.213 1.137 1.00 90.94 72 PHE A CA 1
ATOM 554 C C . PHE A 1 72 ? -8.738 -6.228 0.530 1.00 90.94 72 PHE A C 1
ATOM 556 O O . PHE A 1 72 ? -9.804 -6.620 0.055 1.00 90.94 72 PHE A O 1
ATOM 563 N N . ILE A 1 73 ? -8.354 -4.957 0.486 1.00 94.00 73 ILE A N 1
ATOM 564 C CA . ILE A 1 73 ? -9.016 -3.919 -0.299 1.00 94.00 73 ILE A CA 1
ATOM 565 C C . ILE A 1 73 ? -8.085 -3.544 -1.446 1.00 94.00 73 ILE A C 1
ATOM 567 O O . ILE A 1 73 ? -6.935 -3.167 -1.212 1.00 94.00 73 ILE A O 1
ATOM 571 N N . LEU A 1 74 ? -8.615 -3.590 -2.667 1.00 94.25 74 LEU A N 1
ATOM 572 C CA . LEU A 1 74 ? -7.965 -3.034 -3.848 1.00 94.25 74 LEU A CA 1
ATOM 573 C C . LEU A 1 74 ? -8.473 -1.615 -4.100 1.00 94.25 74 LEU A C 1
ATOM 575 O O . LEU A 1 74 ? -9.681 -1.382 -4.132 1.00 94.25 74 LEU A O 1
ATOM 579 N N . VAL A 1 75 ? -7.545 -0.677 -4.266 1.00 95.12 75 VAL A N 1
ATOM 580 C CA . VAL A 1 75 ? -7.823 0.706 -4.675 1.00 95.12 75 VAL A CA 1
ATOM 581 C C . VAL A 1 75 ? -7.305 0.953 -6.091 1.00 95.12 75 VAL A C 1
ATOM 583 O O . VAL A 1 75 ? -6.449 0.203 -6.560 1.00 95.12 75 VAL A O 1
ATOM 586 N N . ASP A 1 76 ? -7.841 1.972 -6.776 1.00 93.44 76 ASP A N 1
ATOM 587 C CA . ASP A 1 76 ? -7.527 2.340 -8.179 1.00 93.44 76 ASP A CA 1
ATOM 588 C C . ASP A 1 76 ? -7.822 1.240 -9.231 1.00 93.44 76 ASP A C 1
ATOM 590 O O . ASP A 1 76 ? -7.781 1.450 -10.440 1.00 93.44 76 ASP A O 1
ATOM 594 N N . SER A 1 77 ? -8.196 0.038 -8.796 1.00 86.50 77 SER A N 1
ATOM 595 C CA . SER A 1 77 ? -8.512 -1.073 -9.680 1.00 86.50 77 SER A CA 1
ATOM 596 C C . SER A 1 77 ? -9.370 -2.120 -8.987 1.00 86.50 77 SER A C 1
ATOM 598 O O . SER A 1 77 ? -9.329 -2.298 -7.772 1.00 86.50 77 SER A O 1
ATOM 600 N N . SER A 1 78 ? -10.128 -2.858 -9.792 1.00 86.44 78 SER A N 1
ATOM 601 C CA . SER A 1 78 ? -10.851 -4.063 -9.384 1.00 86.44 78 SER A CA 1
ATOM 602 C C . SER A 1 78 ? -10.140 -5.356 -9.801 1.00 86.44 78 SER A C 1
ATOM 604 O O . SER A 1 78 ? -10.590 -6.447 -9.451 1.00 86.44 78 SER A O 1
ATOM 606 N N . SER A 1 79 ? -9.035 -5.260 -10.550 1.00 84.81 79 SER A N 1
ATOM 607 C CA . SER A 1 79 ? -8.286 -6.422 -11.025 1.00 84.81 79 SER A CA 1
ATOM 608 C C . SER A 1 79 ? -7.195 -6.843 -10.046 1.00 84.81 79 SER A C 1
ATOM 610 O O . SER A 1 79 ? -6.418 -6.022 -9.562 1.00 84.81 79 SER A O 1
ATOM 612 N N . ARG A 1 80 ? -7.066 -8.158 -9.852 1.00 79.25 80 ARG A N 1
ATOM 613 C CA . ARG A 1 80 ? -5.986 -8.791 -9.079 1.00 79.25 80 ARG A CA 1
ATOM 614 C C . ARG A 1 80 ? -4.685 -8.966 -9.873 1.00 79.25 80 ARG A C 1
ATOM 616 O O . ARG A 1 80 ? -3.730 -9.531 -9.356 1.00 79.25 80 ARG A O 1
ATOM 623 N N . THR A 1 81 ? -4.627 -8.529 -11.134 1.00 76.81 81 THR A N 1
ATOM 624 C CA . THR A 1 81 ? -3.451 -8.725 -11.997 1.00 76.81 81 THR A CA 1
ATOM 625 C C . THR A 1 81 ? -2.166 -8.219 -11.330 1.00 76.81 81 THR A C 1
ATOM 627 O O . THR A 1 81 ? -2.062 -7.047 -10.980 1.00 76.81 81 THR A O 1
ATOM 630 N N . GLY A 1 82 ? -1.170 -9.101 -11.200 1.00 68.88 82 GLY A N 1
ATOM 631 C CA . GLY A 1 82 ? 0.138 -8.782 -10.617 1.00 68.88 82 GLY A CA 1
A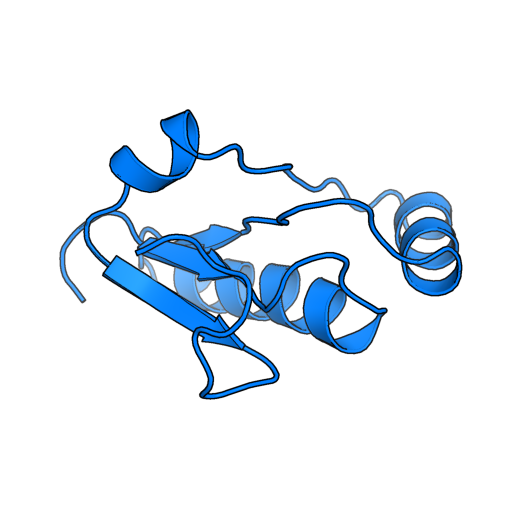TOM 632 C C . GLY A 1 82 ? 0.230 -8.956 -9.098 1.00 68.88 82 GLY A C 1
ATOM 633 O O . GLY A 1 82 ? 1.331 -8.909 -8.562 1.00 68.88 82 GLY A O 1
ATOM 634 N N . LEU A 1 83 ? -0.881 -9.204 -8.408 1.00 69.19 83 LEU A N 1
ATOM 635 C CA . LEU A 1 83 ? -0.875 -9.698 -7.033 1.00 69.19 83 LEU A CA 1
ATOM 636 C C . LEU A 1 83 ? -0.893 -11.232 -7.118 1.00 69.19 83 LEU A C 1
ATOM 638 O O . LEU A 1 83 ? -1.744 -11.778 -7.823 1.00 69.19 83 LEU A O 1
ATOM 642 N N . SER A 1 84 ? 0.085 -11.916 -6.510 1.00 60.59 84 SER A N 1
ATOM 643 C CA . SER A 1 84 ? 0.117 -13.387 -6.483 1.00 60.59 84 SER A CA 1
ATOM 644 C C . SER A 1 84 ? -1.183 -13.941 -5.882 1.00 60.59 84 SER A C 1
ATOM 646 O O . SER A 1 84 ? -1.843 -13.253 -5.098 1.00 60.59 84 SER A O 1
ATOM 648 N N . GLU A 1 85 ? -1.595 -15.135 -6.333 1.00 49.91 85 GLU A N 1
ATOM 649 C CA . GLU A 1 85 ? -2.822 -15.795 -5.855 1.00 49.91 85 GLU A CA 1
ATOM 650 C C . GLU A 1 85 ? -2.843 -15.984 -4.336 1.00 49.91 85 GLU A C 1
ATOM 652 O O . GLU A 1 85 ? -1.818 -16.439 -3.776 1.00 49.91 85 GLU A O 1
#

Sequence (85 aa):
MKGKILVTAQPNPDIDRVACIIGYSELLQKQGIDAHPGIVGNIHREALFILENFNVNYSKVSEKSISGFDEFILVDSSSRTGLSE

Radius of gyration: 12.25 Å; chains: 1; bounding box: 25×32×26 Å

Secondary structure (DSSP, 8-state):
--S-EEEE-SSS--HHHHHHHHHHHHHHHHTT--EEE-B-SPPPHHHHHHHHHTT----B--HHHHTT-SEEEE-S-S--TTS--

pLDDT: mean 89.95, std 9.91, range [49.91, 97.94]